Protein AF-A0A6L3XYZ2-F1 (afdb_monomer)

Secondary structure (DSSP, 8-state):
--TT-EEEEEEEETTTEEEEEEEEE-SSSEEEEEEEEES-HHHHHSHHHHHHHHHHHHHHTTS--

pLDDT: mean 88.03, std 9.04, range [53.72, 95.06]

Sequence (65 aa):
AMPGSYYKMGSDWNERDHLDIEIEKNGSGSRLYVVYRSSSSQRLAGSGVTKLMNDVRAVAAGEKR

Nearest PDB structures (foldseek):
  3sao-assembly1_A  TM=7.655E-01  e=1.309E+00  Gallus gallus
  4wpy-assembly1_A-2  TM=4.033E-01  e=5.174E-01  Mycobacterium tuberculosis H37Rv
  2gjt-assembly3_B  TM=4.236E-01  e=1.087E+00  Homo sapiens
  5v4x-assembly1_A  TM=4.312E-01  e=9.031E-01  Homo sapiens
  5tph-assembly1_A  TM=4.826E-01  e=2.586E+00  synthetic construct

Structure (mmCIF, N/CA/C/O backbone):
data_AF-A0A6L3XYZ2-F1
#
_entry.id   AF-A0A6L3XYZ2-F1
#
loop_
_atom_site.group_PDB
_atom_site.id
_atom_site.type_symbol
_atom_site.label_atom_id
_atom_site.label_alt_id
_atom_site.label_comp_id
_atom_site.label_asym_id
_atom_site.label_entity_id
_atom_site.label_seq_id
_atom_site.pdbx_PDB_ins_code
_atom_site.Cartn_x
_atom_site.Cartn_y
_atom_site.Cartn_z
_atom_site.occupancy
_atom_site.B_iso_or_equiv
_atom_site.auth_seq_id
_atom_site.auth_comp_id
_atom_site.auth_asym_id
_atom_site.auth_atom_id
_atom_site.pdbx_PDB_model_num
ATOM 1 N N . ALA A 1 1 ? -19.931 -0.284 14.407 1.00 53.72 1 ALA A N 1
ATOM 2 C CA . ALA A 1 1 ? -19.137 0.123 13.227 1.00 53.72 1 ALA A CA 1
ATOM 3 C C . ALA A 1 1 ? -19.942 -0.237 11.992 1.00 53.72 1 ALA A C 1
ATOM 5 O O . ALA A 1 1 ? -20.392 -1.372 11.943 1.00 53.72 1 ALA A O 1
ATOM 6 N N . MET A 1 2 ? -20.203 0.700 11.079 1.00 54.81 2 MET A N 1
ATOM 7 C CA . MET A 1 2 ? -21.054 0.435 9.912 1.00 54.81 2 MET A CA 1
ATOM 8 C C . MET A 1 2 ? -20.285 -0.428 8.897 1.00 54.81 2 MET A C 1
ATOM 10 O O . MET A 1 2 ? -19.222 0.003 8.444 1.00 54.81 2 MET A O 1
ATOM 14 N N . PRO A 1 3 ? -20.761 -1.642 8.568 1.00 58.03 3 PRO A N 1
ATOM 15 C CA . PRO A 1 3 ? -20.226 -2.408 7.447 1.00 58.03 3 PRO A CA 1
ATOM 16 C C . PRO A 1 3 ? -20.312 -1.565 6.169 1.00 58.03 3 PRO A C 1
ATOM 18 O O . PRO A 1 3 ? -21.329 -0.914 5.934 1.00 58.03 3 PRO A O 1
ATOM 21 N N . GLY A 1 4 ? -19.239 -1.540 5.379 1.00 66.19 4 GLY A N 1
ATOM 22 C CA . GLY A 1 4 ? -19.171 -0.757 4.139 1.00 66.19 4 GLY A CA 1
ATOM 23 C C . GLY A 1 4 ? -18.586 0.653 4.280 1.00 66.19 4 GLY A C 1
ATOM 24 O O . GLY A 1 4 ? -18.460 1.354 3.280 1.00 66.19 4 GLY A O 1
ATOM 25 N N . SER A 1 5 ? -18.181 1.089 5.480 1.00 75.56 5 SER A N 1
ATOM 26 C CA . SER A 1 5 ? -17.300 2.259 5.588 1.00 75.56 5 SER A CA 1
ATOM 27 C C . SER A 1 5 ? -15.917 1.909 5.034 1.00 75.56 5 SER A C 1
ATOM 29 O O . SER A 1 5 ? -15.248 1.017 5.569 1.00 75.56 5 SER A O 1
ATOM 31 N N . TYR A 1 6 ? -15.494 2.625 3.992 1.00 85.62 6 TYR A N 1
ATOM 32 C CA . TYR A 1 6 ? -14.172 2.486 3.391 1.00 85.62 6 TYR A CA 1
ATOM 33 C C . TYR A 1 6 ? -13.415 3.818 3.395 1.00 85.62 6 TYR A C 1
ATOM 35 O O . TYR A 1 6 ? -14.011 4.896 3.389 1.00 85.62 6 TYR A O 1
ATOM 43 N N . TYR A 1 7 ? -12.090 3.734 3.417 1.00 89.06 7 TYR A N 1
ATOM 44 C CA . TYR A 1 7 ? -11.192 4.860 3.195 1.00 89.06 7 TYR A CA 1
ATOM 45 C C . TYR A 1 7 ? -10.275 4.530 2.026 1.00 89.06 7 TYR A C 1
ATOM 47 O O . TYR A 1 7 ? -9.680 3.455 2.007 1.00 89.06 7 TYR A O 1
ATOM 55 N N . LYS A 1 8 ? -10.149 5.450 1.070 1.00 92.38 8 LYS A N 1
ATOM 56 C CA . LYS A 1 8 ? -9.249 5.313 -0.074 1.00 92.38 8 LYS A CA 1
ATOM 57 C C . LYS A 1 8 ? -8.261 6.468 -0.091 1.00 92.38 8 LYS A C 1
ATOM 59 O O . LYS A 1 8 ? -8.649 7.626 0.026 1.00 92.38 8 LYS A O 1
ATOM 64 N N . MET A 1 9 ? -6.992 6.134 -0.261 1.00 92.75 9 MET A N 1
ATOM 65 C CA . MET A 1 9 ? -5.891 7.078 -0.383 1.00 92.75 9 MET A CA 1
ATOM 66 C C . MET A 1 9 ? -4.94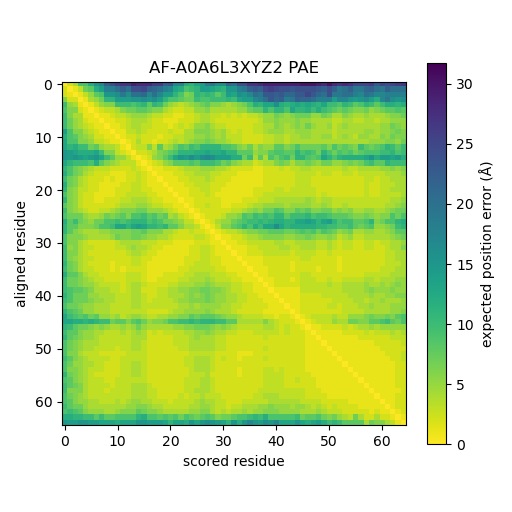7 6.611 -1.479 1.00 92.75 9 MET A C 1
ATOM 6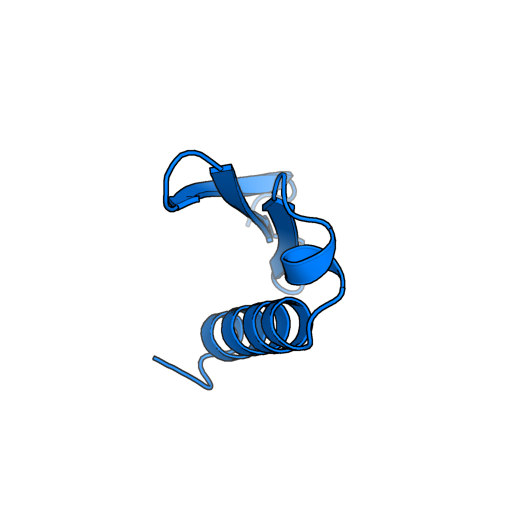8 O O . MET A 1 9 ? -4.788 5.413 -1.694 1.00 92.75 9 MET A O 1
ATOM 72 N N . GLY A 1 10 ? -4.308 7.554 -2.157 1.00 93.25 10 GLY A N 1
ATOM 73 C CA . GLY A 1 10 ? -3.320 7.228 -3.167 1.00 93.25 10 GLY A CA 1
ATOM 74 C C . GLY A 1 10 ? -2.282 8.322 -3.327 1.00 93.25 10 GLY A C 1
ATOM 75 O O . GLY A 1 10 ? -2.468 9.445 -2.854 1.00 93.25 10 GLY A O 1
ATOM 76 N N . SER A 1 11 ? -1.163 7.969 -3.946 1.00 92.81 11 SER A N 1
ATOM 77 C CA . SER A 1 11 ? -0.062 8.892 -4.197 1.00 92.81 11 SER A CA 1
ATOM 78 C C . SER A 1 11 ? 0.675 8.509 -5.472 1.00 92.81 11 SER A C 1
ATOM 80 O O . SER A 1 11 ? 0.981 7.335 -5.700 1.00 92.81 11 SER A O 1
ATOM 82 N N . ASP A 1 12 ? 0.963 9.520 -6.286 1.00 92.31 12 ASP A N 1
ATOM 83 C CA . ASP A 1 12 ? 1.803 9.409 -7.469 1.00 92.31 12 ASP A CA 1
ATOM 84 C C . ASP A 1 12 ? 3.274 9.636 -7.114 1.00 92.31 12 ASP A C 1
ATOM 86 O O . ASP A 1 12 ? 3.627 10.575 -6.395 1.00 92.31 12 ASP A O 1
ATOM 90 N N . TRP A 1 13 ? 4.148 8.803 -7.674 1.00 86.88 13 TRP A N 1
ATOM 91 C CA . TRP A 1 13 ? 5.595 8.970 -7.620 1.00 86.88 13 TRP A CA 1
ATOM 92 C C . TRP A 1 13 ? 6.156 9.141 -9.031 1.00 86.88 13 TRP A C 1
ATOM 94 O O . TRP A 1 13 ? 5.909 8.334 -9.929 1.00 86.88 13 TRP A O 1
ATOM 104 N N . ASN A 1 14 ? 6.985 10.173 -9.210 1.00 80.06 14 ASN A N 1
ATOM 105 C CA . ASN A 1 14 ? 7.741 10.424 -10.443 1.00 80.06 14 ASN A CA 1
ATOM 106 C C . ASN A 1 14 ? 6.874 10.415 -11.725 1.00 80.06 14 ASN A C 1
ATOM 108 O O . ASN A 1 14 ? 7.327 9.918 -12.756 1.00 80.06 14 ASN A O 1
ATOM 112 N N . GLU A 1 15 ? 5.622 10.887 -11.634 1.00 76.12 15 GLU A N 1
ATOM 113 C CA . GLU A 1 15 ? 4.606 10.968 -12.710 1.00 76.12 15 GLU A CA 1
ATOM 114 C C . GLU A 1 15 ? 4.215 9.643 -13.395 1.00 76.12 15 GLU A C 1
ATOM 116 O O . GLU A 1 15 ? 3.355 9.620 -14.273 1.00 76.12 15 GLU A O 1
ATOM 121 N N . ARG A 1 16 ? 4.851 8.526 -13.034 1.00 85.94 16 ARG A N 1
ATOM 122 C CA . ARG A 1 16 ? 4.752 7.249 -13.761 1.00 85.94 16 ARG A CA 1
ATOM 123 C C . ARG A 1 16 ? 4.374 6.071 -12.891 1.00 85.94 16 ARG A C 1
ATOM 125 O O . ARG A 1 16 ? 3.976 5.040 -13.439 1.00 85.94 16 ARG A O 1
ATOM 132 N N . ASP A 1 17 ? 4.528 6.223 -11.584 1.00 92.69 17 ASP A N 1
ATOM 133 C CA . ASP A 1 17 ? 4.181 5.217 -10.603 1.00 92.69 17 ASP A CA 1
ATOM 134 C C . ASP A 1 17 ? 3.045 5.742 -9.732 1.00 92.69 17 ASP A C 1
ATOM 136 O O . ASP A 1 17 ? 3.010 6.923 -9.399 1.00 92.69 17 ASP A O 1
ATOM 140 N N . HIS A 1 18 ? 2.134 4.861 -9.340 1.00 94.75 18 HIS A N 1
ATOM 141 C CA . HIS A 1 18 ? 1.000 5.217 -8.500 1.00 94.75 18 HIS A CA 1
ATOM 142 C C . HIS A 1 18 ? 0.690 4.095 -7.519 1.00 94.75 18 HIS A C 1
ATOM 144 O O . HIS A 1 18 ? 0.640 2.925 -7.907 1.00 94.75 18 HIS A O 1
ATOM 150 N N . LEU A 1 19 ? 0.427 4.456 -6.267 1.00 94.06 19 LEU A N 1
ATOM 151 C CA . LEU A 1 19 ? -0.020 3.542 -5.224 1.00 94.06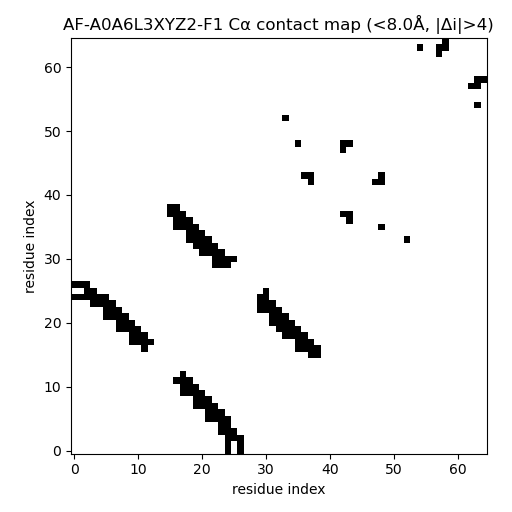 19 LEU A CA 1
ATOM 152 C C . LEU A 1 19 ? -1.416 3.946 -4.753 1.00 94.06 19 LEU A C 1
ATOM 154 O O . LEU A 1 19 ? -1.581 5.055 -4.265 1.00 94.06 19 LEU A O 1
ATOM 158 N N . ASP A 1 20 ? -2.383 3.038 -4.854 1.00 95.06 20 ASP A N 1
ATOM 159 C CA . ASP A 1 20 ? -3.686 3.135 -4.192 1.00 95.06 20 ASP A CA 1
ATOM 160 C C . ASP A 1 20 ? -3.701 2.203 -2.970 1.00 95.06 20 ASP A C 1
ATOM 162 O O . ASP A 1 20 ? -3.284 1.043 -3.058 1.00 95.06 20 ASP A O 1
ATOM 166 N N . ILE A 1 21 ? -4.231 2.688 -1.849 1.00 93.69 21 ILE A N 1
ATOM 167 C CA . ILE A 1 21 ? -4.561 1.898 -0.661 1.00 93.69 21 ILE A CA 1
ATOM 168 C C . ILE A 1 21 ? -6.023 2.154 -0.309 1.00 93.69 21 ILE A C 1
ATOM 170 O O . ILE A 1 21 ? -6.440 3.292 -0.083 1.00 93.69 21 ILE A O 1
ATOM 174 N N . GLU A 1 22 ? -6.786 1.077 -0.209 1.00 93.69 22 GLU A N 1
ATOM 175 C CA . GLU A 1 22 ? -8.167 1.086 0.247 1.00 93.69 22 GLU A CA 1
ATOM 176 C C . GLU A 1 22 ? -8.309 0.228 1.504 1.00 93.69 22 GLU A C 1
ATOM 178 O O . GLU A 1 22 ? -7.768 -0.876 1.596 1.00 93.69 22 GLU A O 1
ATOM 183 N N . ILE A 1 23 ? -9.022 0.761 2.492 1.00 91.19 23 ILE A N 1
ATOM 184 C CA . ILE A 1 23 ? -9.253 0.132 3.787 1.00 91.19 23 ILE A CA 1
ATOM 185 C C . ILE A 1 23 ? -10.754 -0.006 3.981 1.00 91.19 23 ILE A C 1
ATOM 187 O O . ILE A 1 23 ? -11.454 0.998 4.063 1.00 91.19 23 ILE A O 1
ATOM 191 N N . GLU A 1 24 ? -11.240 -1.233 4.110 1.00 91.06 24 GLU A N 1
ATOM 192 C CA . GLU A 1 24 ? -12.647 -1.536 4.372 1.00 91.06 24 GLU A CA 1
ATOM 193 C C . GLU A 1 24 ? -12.799 -2.119 5.776 1.00 91.06 24 GLU A C 1
ATOM 195 O O . GLU A 1 24 ? -12.112 -3.076 6.138 1.00 91.06 24 GLU A O 1
ATOM 200 N N . LYS A 1 25 ? -13.724 -1.584 6.578 1.00 86.50 25 LYS A N 1
ATOM 201 C CA . LYS A 1 25 ? -14.053 -2.173 7.881 1.00 86.50 25 LYS A CA 1
ATOM 202 C C . LYS A 1 25 ? -15.099 -3.276 7.718 1.00 86.50 25 LYS A C 1
ATOM 204 O O . LYS A 1 25 ? -16.226 -3.005 7.312 1.00 86.50 25 LYS A O 1
ATOM 209 N N . ASN A 1 26 ? -14.760 -4.504 8.112 1.00 83.19 26 ASN A N 1
ATOM 210 C CA . ASN A 1 26 ? -15.589 -5.694 7.865 1.00 83.19 26 ASN A CA 1
ATOM 211 C C . ASN A 1 26 ? -16.167 -6.340 9.142 1.00 83.19 26 ASN A C 1
ATOM 213 O O . ASN A 1 26 ? -16.475 -7.527 9.165 1.00 83.19 26 ASN A O 1
ATOM 217 N N . GLY A 1 27 ? -16.300 -5.576 10.229 1.00 78.12 27 GLY A N 1
ATOM 218 C CA . GLY A 1 27 ? -16.892 -6.042 11.492 1.00 78.12 27 GLY A CA 1
ATOM 219 C C . GLY A 1 27 ? -15.945 -6.847 12.392 1.00 78.12 27 GLY A C 1
ATOM 220 O O . GLY A 1 27 ? -16.003 -6.675 13.606 1.00 78.12 27 GLY A O 1
ATOM 221 N N . SER A 1 28 ? -15.026 -7.632 11.822 1.00 83.19 28 SER A N 1
ATOM 222 C CA . SER A 1 28 ? -13.991 -8.385 12.560 1.00 83.19 28 SER A CA 1
ATOM 223 C C . SER A 1 28 ? -12.609 -7.723 12.530 1.00 83.19 28 SER A C 1
ATOM 225 O O . SER A 1 28 ? -11.696 -8.157 13.224 1.00 83.19 28 SER A O 1
ATOM 227 N N . GLY A 1 29 ? -12.451 -6.668 11.734 1.00 84.06 29 GLY A N 1
ATOM 228 C CA . GLY A 1 29 ? -11.211 -5.925 11.584 1.00 84.06 29 GLY A CA 1
ATOM 229 C C . GLY A 1 29 ? -11.285 -4.998 10.378 1.00 84.06 29 GLY A C 1
ATOM 230 O O . GLY A 1 29 ? -12.337 -4.412 10.095 1.00 84.06 29 GLY A O 1
ATOM 231 N N . SER A 1 30 ? -10.164 -4.897 9.670 1.00 86.81 30 SER A N 1
ATOM 232 C CA . SER A 1 30 ? -10.042 -4.136 8.432 1.00 86.81 30 SER A CA 1
ATOM 233 C C . SER A 1 30 ? -9.474 -5.021 7.330 1.00 86.81 30 SER A C 1
ATOM 235 O O . SER A 1 30 ? -8.569 -5.821 7.573 1.00 86.81 30 SER A O 1
ATOM 237 N N . ARG A 1 31 ? -9.977 -4.860 6.110 1.00 90.00 31 ARG A N 1
ATOM 238 C CA . ARG A 1 31 ? -9.405 -5.438 4.898 1.00 90.00 31 ARG A CA 1
ATOM 239 C C . ARG A 1 31 ? -8.649 -4.354 4.147 1.00 90.00 31 ARG A C 1
ATOM 241 O O . ARG A 1 31 ? -9.154 -3.245 4.006 1.00 90.00 31 ARG A O 1
ATOM 248 N N . LEU A 1 32 ? -7.443 -4.683 3.698 1.00 91.12 32 LEU A N 1
ATOM 249 C CA . LEU A 1 32 ? -6.586 -3.779 2.943 1.00 91.12 32 LEU A CA 1
ATOM 250 C C . LEU A 1 32 ? -6.543 -4.230 1.479 1.00 91.12 32 LEU A C 1
ATOM 252 O O . LEU A 1 32 ? -6.238 -5.393 1.209 1.00 91.12 32 LEU A O 1
ATOM 256 N N . TYR A 1 33 ? -6.803 -3.316 0.550 1.00 93.31 33 TYR A N 1
ATOM 257 C CA . TYR A 1 33 ? -6.547 -3.502 -0.875 1.00 93.31 33 TYR A CA 1
ATOM 258 C C . TYR A 1 33 ? -5.448 -2.531 -1.291 1.00 93.31 33 TYR A C 1
ATOM 260 O O . TYR A 1 33 ? -5.568 -1.327 -1.084 1.00 93.31 33 TYR A O 1
ATOM 268 N N . VAL A 1 34 ? -4.360 -3.059 -1.849 1.00 94.00 34 VAL A N 1
ATOM 269 C CA . VAL A 1 34 ? -3.195 -2.268 -2.257 1.00 94.00 34 VAL A CA 1
ATOM 270 C C . VAL A 1 34 ? -2.947 -2.512 -3.731 1.00 94.00 34 VAL A C 1
ATOM 272 O O . VAL A 1 34 ? -2.810 -3.660 -4.155 1.00 94.00 34 VAL A O 1
ATOM 275 N N . VAL A 1 35 ? -2.884 -1.440 -4.513 1.00 94.75 35 VAL A N 1
ATOM 276 C CA . VAL A 1 35 ? -2.636 -1.512 -5.952 1.00 94.75 35 VAL A CA 1
ATOM 277 C C . VAL A 1 35 ? -1.459 -0.615 -6.285 1.00 94.75 35 VAL A C 1
ATOM 279 O O . VAL A 1 35 ? -1.528 0.598 -6.117 1.00 94.75 35 VAL A O 1
ATOM 282 N N . TYR A 1 36 ? -0.382 -1.217 -6.785 1.00 93.69 36 TYR A N 1
ATOM 283 C CA . TYR A 1 36 ? 0.752 -0.487 -7.340 1.00 93.69 36 TYR A CA 1
ATOM 284 C C . TYR A 1 36 ? 0.714 -0.553 -8.865 1.00 93.69 36 TYR A C 1
ATOM 286 O O . TYR A 1 36 ? 0.562 -1.628 -9.448 1.00 93.69 36 TYR A O 1
ATOM 294 N N . ARG A 1 37 ? 0.859 0.603 -9.509 1.00 93.94 37 ARG A N 1
ATOM 295 C CA . ARG A 1 37 ? 0.898 0.764 -10.963 1.00 93.94 37 ARG A CA 1
ATOM 296 C C . ARG A 1 37 ? 2.205 1.433 -11.349 1.00 93.94 37 ARG A C 1
ATOM 298 O O . ARG A 1 37 ? 2.653 2.350 -10.670 1.00 93.94 37 ARG A O 1
ATOM 305 N N . SER A 1 38 ? 2.791 0.991 -12.453 1.00 92.62 38 SER A N 1
ATOM 306 C CA . SER A 1 38 ? 3.954 1.621 -13.071 1.00 92.62 38 SER A CA 1
ATOM 307 C C . S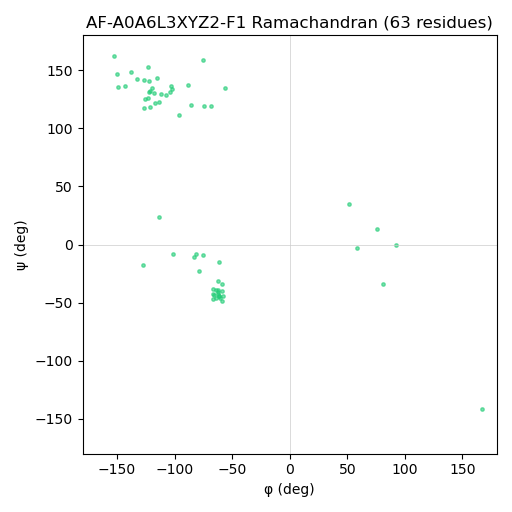ER A 1 38 ? 3.914 1.378 -14.573 1.00 92.62 38 SER A C 1
ATOM 309 O O . SER A 1 38 ? 3.486 0.313 -15.019 1.00 92.62 38 SER A O 1
ATOM 311 N N . SER A 1 39 ? 4.403 2.336 -15.356 1.00 92.12 39 SER A N 1
ATOM 312 C CA . SER A 1 39 ? 4.668 2.126 -16.789 1.00 92.12 39 SER A CA 1
ATOM 313 C C . SER A 1 39 ? 5.929 1.288 -17.055 1.00 92.12 39 SER A C 1
ATOM 315 O O . SER A 1 39 ? 6.171 0.882 -18.190 1.00 92.12 39 SER A O 1
ATOM 317 N N . SER A 1 40 ? 6.740 1.000 -16.02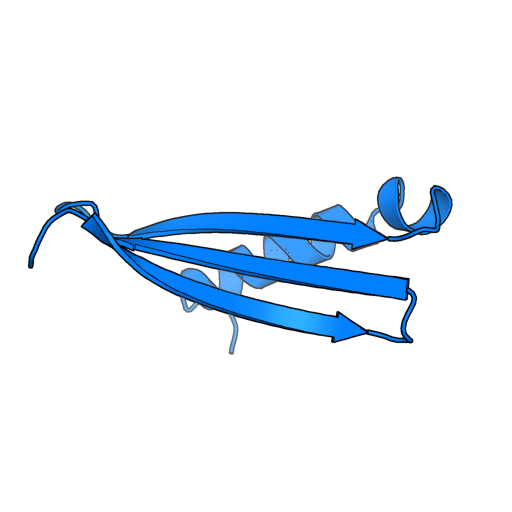9 1.00 91.12 40 SER A N 1
ATOM 318 C CA . SER A 1 40 ? 7.957 0.194 -16.152 1.00 91.12 40 SER A CA 1
ATOM 319 C C . SER A 1 40 ? 7.706 -1.266 -15.776 1.00 91.12 40 SER A C 1
ATOM 321 O O . SER A 1 40 ? 7.552 -1.605 -14.601 1.00 91.12 40 SER A O 1
ATOM 323 N N . SER A 1 41 ? 7.766 -2.162 -16.762 1.00 90.12 41 SER A N 1
ATOM 324 C CA . SER A 1 41 ? 7.681 -3.613 -16.537 1.00 90.12 41 SER A CA 1
ATOM 325 C C . SER A 1 41 ? 8.784 -4.136 -15.610 1.00 90.12 41 SER A C 1
ATOM 327 O O . SER A 1 41 ? 8.532 -5.017 -14.793 1.00 90.12 41 SER A O 1
ATOM 329 N N . GLN A 1 42 ? 9.985 -3.553 -15.670 1.00 90.50 42 GLN A N 1
ATOM 330 C CA . GLN A 1 42 ? 11.093 -3.909 -14.782 1.00 90.50 42 GLN A CA 1
ATOM 331 C C . GLN A 1 42 ? 10.809 -3.540 -13.319 1.00 90.50 42 GLN A C 1
ATOM 333 O O . GLN A 1 42 ? 11.158 -4.308 -12.424 1.00 90.50 42 GLN A O 1
ATOM 338 N N . ARG A 1 43 ? 10.155 -2.397 -13.056 1.00 88.50 43 ARG A N 1
ATOM 339 C CA . ARG A 1 43 ? 9.732 -2.036 -11.691 1.00 88.50 43 ARG A CA 1
ATOM 340 C C . ARG A 1 43 ? 8.660 -2.989 -11.181 1.00 88.50 43 ARG A C 1
ATOM 342 O O . ARG A 1 43 ? 8.764 -3.434 -10.044 1.00 88.50 43 ARG A O 1
ATOM 349 N N . LEU A 1 44 ? 7.691 -3.342 -12.028 1.00 90.62 44 LEU A N 1
ATOM 350 C CA . LEU A 1 44 ? 6.615 -4.277 -11.681 1.00 90.62 44 LEU A CA 1
ATOM 351 C C . LEU A 1 44 ? 7.124 -5.696 -11.387 1.00 90.62 44 LEU A C 1
ATOM 353 O O . LEU A 1 44 ? 6.633 -6.338 -10.464 1.00 90.62 44 LEU A O 1
ATOM 357 N N . ALA A 1 45 ? 8.105 -6.179 -12.152 1.00 87.62 45 ALA A N 1
ATOM 358 C CA . ALA A 1 45 ? 8.683 -7.515 -11.990 1.00 87.62 45 ALA A CA 1
ATOM 359 C C . ALA A 1 45 ? 9.773 -7.593 -10.904 1.00 87.62 45 ALA A C 1
ATOM 361 O O . ALA A 1 45 ? 10.226 -8.682 -10.552 1.00 87.62 45 ALA A O 1
ATOM 362 N N . GLY A 1 46 ? 10.235 -6.450 -10.395 1.00 85.81 46 GLY A N 1
ATOM 363 C CA . GLY A 1 46 ? 11.298 -6.389 -9.401 1.00 85.81 46 GLY A CA 1
ATOM 364 C C . GLY A 1 46 ? 10.839 -6.793 -7.998 1.00 85.81 46 GLY A C 1
ATOM 365 O O . GLY A 1 46 ? 9.674 -6.659 -7.625 1.00 85.81 46 GLY A O 1
ATOM 366 N N . SER A 1 47 ? 11.798 -7.180 -7.152 1.00 92.38 47 SER A N 1
ATOM 367 C CA . SER A 1 47 ? 11.559 -7.450 -5.723 1.00 92.38 47 SER A CA 1
ATOM 368 C C . SER A 1 47 ? 11.054 -6.227 -4.943 1.00 92.38 47 SER A C 1
ATOM 370 O O . SER A 1 47 ? 10.530 -6.370 -3.837 1.00 92.38 47 SER A O 1
ATOM 372 N N . GLY A 1 48 ? 11.178 -5.028 -5.523 1.00 90.06 48 GLY A N 1
ATOM 373 C CA . GLY A 1 48 ? 10.690 -3.776 -4.956 1.00 90.06 48 GLY A CA 1
ATOM 374 C C . GLY A 1 48 ? 9.185 -3.777 -4.689 1.00 90.06 48 GLY A C 1
ATOM 375 O O . GLY A 1 48 ? 8.782 -3.310 -3.628 1.00 90.06 48 GLY A O 1
ATOM 376 N N . VAL A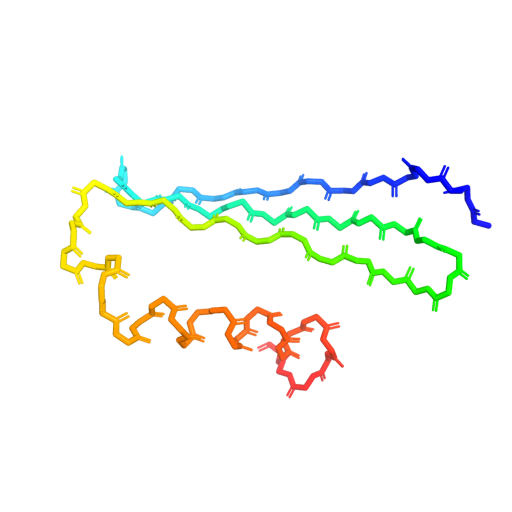 1 49 ? 8.364 -4.356 -5.578 1.00 91.56 49 VAL A N 1
ATOM 377 C CA . VAL A 1 49 ? 6.906 -4.435 -5.361 1.00 91.56 49 VAL A CA 1
ATOM 378 C C . VAL A 1 49 ? 6.595 -5.344 -4.181 1.00 91.56 49 VAL A C 1
ATOM 380 O O . VAL A 1 49 ? 5.864 -4.947 -3.282 1.00 91.56 49 VAL A O 1
ATOM 383 N N . THR A 1 50 ? 7.209 -6.526 -4.116 1.00 92.75 50 THR A N 1
ATOM 384 C CA . THR A 1 50 ? 7.041 -7.438 -2.976 1.00 92.75 50 THR A 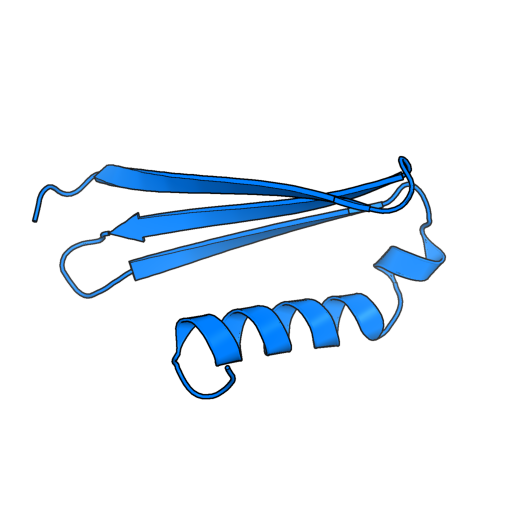CA 1
ATOM 385 C C . THR A 1 50 ? 7.446 -6.771 -1.664 1.00 92.75 50 THR A C 1
ATOM 387 O O . THR A 1 50 ? 6.718 -6.848 -0.675 1.00 92.75 50 THR A O 1
ATOM 390 N N . LYS A 1 51 ? 8.583 -6.064 -1.653 1.00 94.38 51 LYS A N 1
ATOM 391 C CA . LYS A 1 51 ? 9.030 -5.306 -0.481 1.00 94.38 51 LYS A CA 1
ATOM 392 C C . LYS A 1 51 ? 8.034 -4.204 -0.105 1.00 94.38 51 LYS A C 1
ATOM 394 O O . LYS A 1 51 ? 7.723 -4.074 1.073 1.00 94.38 51 LYS A O 1
ATOM 399 N N . LEU A 1 52 ? 7.519 -3.454 -1.079 1.00 92.38 52 LEU A N 1
ATOM 400 C CA . LEU A 1 52 ? 6.507 -2.419 -0.859 1.00 92.38 52 LEU A CA 1
ATOM 401 C C . LEU A 1 52 ? 5.245 -3.005 -0.215 1.00 92.38 52 LEU A C 1
ATOM 403 O O . LEU A 1 52 ? 4.784 -2.483 0.794 1.00 92.38 52 LEU A O 1
ATOM 407 N N . MET A 1 53 ? 4.722 -4.111 -0.748 1.00 92.69 53 MET A N 1
ATOM 408 C CA . MET A 1 53 ? 3.526 -4.761 -0.199 1.00 92.69 53 MET A CA 1
ATOM 409 C C . MET A 1 53 ? 3.751 -5.259 1.234 1.00 92.69 53 MET A C 1
ATOM 411 O O . MET A 1 53 ? 2.877 -5.106 2.088 1.00 92.69 53 MET A O 1
ATOM 415 N N . ASN A 1 54 ? 4.941 -5.793 1.526 1.00 94.25 54 ASN A N 1
ATOM 416 C CA . ASN A 1 54 ? 5.318 -6.190 2.882 1.00 94.25 54 ASN A CA 1
ATOM 417 C C . ASN A 1 54 ? 5.417 -4.988 3.831 1.00 94.25 54 ASN A C 1
ATOM 419 O O . ASN A 1 54 ? 4.909 -5.057 4.946 1.00 94.25 54 ASN A O 1
ATOM 423 N N . ASP A 1 55 ? 6.030 -3.888 3.388 1.00 94.56 55 ASP A N 1
ATOM 424 C CA . ASP A 1 55 ? 6.152 -2.662 4.179 1.00 94.56 55 ASP A CA 1
ATOM 425 C C . ASP A 1 55 ? 4.764 -2.068 4.492 1.00 94.56 55 ASP A C 1
ATOM 427 O O . ASP A 1 55 ? 4.497 -1.714 5.640 1.00 94.56 55 ASP A O 1
ATOM 431 N N . VAL A 1 56 ? 3.846 -2.036 3.517 1.00 92.25 56 VAL A N 1
ATOM 432 C CA . VAL A 1 56 ? 2.457 -1.585 3.726 1.00 92.25 56 VAL A CA 1
ATOM 433 C C . VAL A 1 56 ? 1.734 -2.469 4.746 1.00 92.25 56 VAL A C 1
ATOM 435 O O . VAL A 1 56 ? 1.075 -1.952 5.650 1.00 92.25 56 VAL A O 1
ATOM 438 N N . ARG A 1 57 ? 1.885 -3.797 4.649 1.00 91.88 57 ARG A N 1
ATOM 439 C CA . ARG A 1 57 ? 1.313 -4.733 5.627 1.00 91.88 57 ARG A CA 1
ATOM 440 C C . ARG A 1 57 ? 1.866 -4.494 7.033 1.00 91.88 57 ARG A C 1
ATOM 442 O O . ARG A 1 57 ? 1.080 -4.452 7.975 1.00 91.88 57 ARG A O 1
ATOM 449 N N . ALA A 1 58 ? 3.180 -4.330 7.171 1.00 94.31 58 ALA A N 1
ATOM 450 C CA . ALA A 1 58 ? 3.830 -4.113 8.462 1.00 94.31 58 ALA A CA 1
ATOM 451 C C . ALA A 1 58 ? 3.358 -2.809 9.126 1.00 94.31 58 ALA A C 1
ATOM 453 O O . ALA A 1 58 ? 3.073 -2.795 10.321 1.00 94.31 58 ALA A O 1
ATOM 454 N N . VAL A 1 59 ? 3.201 -1.726 8.354 1.00 92.75 59 VAL A N 1
ATOM 455 C CA . VAL A 1 59 ? 2.636 -0.462 8.862 1.00 92.75 59 VAL A CA 1
ATOM 456 C C . VAL A 1 59 ? 1.180 -0.644 9.292 1.00 92.75 59 VAL A C 1
ATOM 458 O O . VAL A 1 59 ? 0.811 -0.241 10.393 1.00 92.75 59 VAL A O 1
ATOM 461 N N . ALA A 1 60 ? 0.353 -1.303 8.474 1.00 89.19 60 ALA A N 1
ATOM 462 C CA . ALA A 1 60 ? -1.051 -1.555 8.809 1.00 89.19 60 ALA A CA 1
ATOM 463 C C . ALA A 1 60 ? -1.224 -2.436 10.062 1.00 89.19 60 ALA A C 1
ATOM 465 O O . ALA A 1 60 ? -2.193 -2.269 10.801 1.00 89.19 60 ALA A O 1
ATOM 466 N N . ALA A 1 61 ? -0.282 -3.349 10.314 1.00 90.31 61 ALA A N 1
ATOM 467 C CA . ALA A 1 61 ? -0.228 -4.177 11.517 1.00 90.31 61 ALA A CA 1
ATOM 468 C C . ALA A 1 61 ? 0.393 -3.460 12.735 1.00 90.31 61 ALA A C 1
ATOM 470 O O . ALA A 1 61 ? 0.355 -3.995 13.841 1.00 90.31 61 ALA A O 1
ATOM 471 N N . GLY A 1 62 ? 0.958 -2.260 12.556 1.00 92.00 62 GLY A N 1
ATOM 472 C CA . GLY A 1 62 ? 1.660 -1.520 13.609 1.00 92.00 62 GLY A CA 1
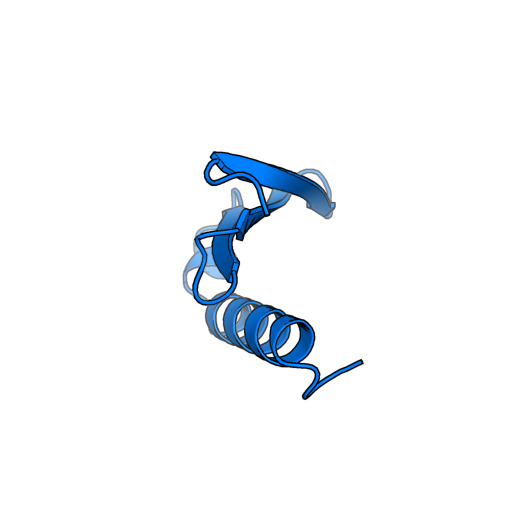ATOM 473 C C . GLY A 1 62 ? 3.061 -2.053 13.939 1.00 92.00 62 GLY A C 1
ATOM 474 O O . GLY A 1 62 ? 3.643 -1.660 14.947 1.00 92.00 62 GLY A O 1
ATOM 475 N N . GLU A 1 63 ? 3.616 -2.929 13.101 1.00 94.50 63 GLU A N 1
ATOM 476 C CA . GLU A 1 63 ? 4.957 -3.519 13.243 1.00 94.50 63 GLU A CA 1
ATOM 477 C C . GLU A 1 63 ? 6.064 -2.557 12.786 1.00 94.50 63 GLU A C 1
ATOM 479 O O . GLU A 1 63 ? 7.220 -2.671 13.195 1.00 94.50 63 GLU A O 1
ATOM 484 N N . LYS A 1 64 ? 5.707 -1.595 11.932 1.00 89.75 64 LYS A N 1
ATOM 485 C CA 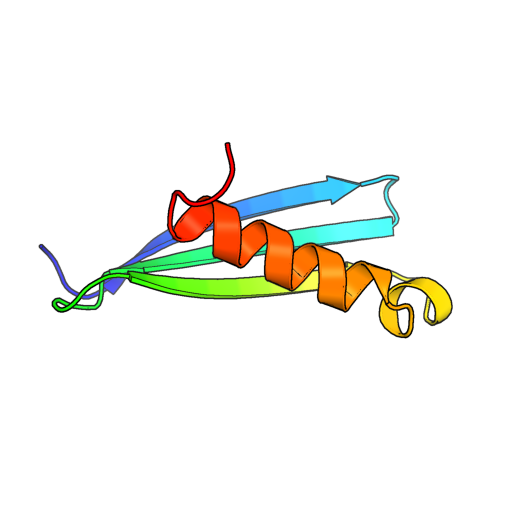. LYS A 1 64 ? 6.596 -0.570 11.386 1.00 89.75 64 LYS A CA 1
ATOM 486 C C . LYS A 1 64 ? 5.929 0.801 11.508 1.00 89.75 64 LYS A C 1
ATOM 488 O O . LYS A 1 64 ? 4.713 0.902 11.365 1.00 89.75 64 LYS A O 1
ATOM 493 N N . ARG A 1 65 ? 6.722 1.831 11.804 1.00 76.44 65 ARG A N 1
ATOM 494 C CA . ARG A 1 65 ? 6.282 3.233 11.881 1.00 76.44 65 ARG A CA 1
ATOM 495 C C . ARG A 1 65 ? 6.659 3.992 10.622 1.00 76.44 65 ARG A C 1
ATOM 497 O O . ARG A 1 65 ? 7.742 3.684 10.073 1.00 76.44 65 ARG A O 1
#

Solvent-accessible surface area (backbone atoms only — not comparable to full-atom values): 3927 Å² total; per-residue (Å²): 129,67,72,78,50,64,49,76,49,70,52,73,46,92,94,50,30,37,40,41,42,36,40,36,36,69,86,85,53,73,47,79,49,77,47,80,47,60,84,43,66,67,58,68,74,33,70,61,47,59,50,48,56,50,51,53,50,31,40,76,71,65,78,42,133

Radius of gyration: 13.52 Å; Cα contacts (8 Å, |Δi|>4): 84; chains: 1; bounding box: 33×19×30 Å

Organism: NCBI:txid158836

Foldseek 3Di:
DDFPDKDWDKDDDPNFKIKIWMWGDHPVGIDIDIDIGGPDPCCVPDCVVVVVVVQVVCVVVVVHD

Mean predicted aligned error: 4.99 Å